Protein 6X38 (pdb70)

Secondary structure (DSSP, 8-state):
-----EEEEEEEEETTEEEEEEE-----EEEEEEEE-------PPEEEEEES-SEEEE-SPPTT-EEEEEEEEEETTEE-PPPPPEEEE-S--

Foldseek 3Di:
DFAEWADWDWAAPAQFKIKIFTHGGCAFKKKKWKFWDVVPDGDDIDIDIGGRHRMDMDGRHHGQTKIWIWMFHADPVGTHYIDDTDIYHGHDD

GO terms:
  GO:0004725 protein tyrosine phosphatase activity (F, IDA)
  GO:0005001 transmembrane receptor protein tyrosine phosphatase activity (F, IDA)
  GO:0005925 focal adhesion (C, IDA)
  GO:0009925 basal plasma membrane (C, IDA)
  GO:0009986 cell surface (C, IDA)
  GO:0030424 axon (C, IDA)
  GO:0031252 cell leading edge (C, IDA)
  GO:1903386 negative regulation of homophilic cell adhesion (P, IGI)
  GO:0008045 motor neuron axon guidance (P, IGI)
  GO:0045467 R7 cell development (P, IMP)
  GO:0031290 retinal ganglion cell axon guidance (P, IMP)
  GO:0051124 synaptic assembly at neuromuscular junction (P, IMP)
  GO:0051491 positive regulation of filopodium assembly (P, IMP)
  GO:0060269 centripetally migrating follicle cell migration (P, IMP)
  GO:0046627 negative regulation of insulin receptor signaling pathway (P, IMP)
  GO:0048477 oogenesis (P, IMP)
  GO:0048675 axon extension (P, IMP)
  GO:0120034 positive regulation of plasma membrane bounded cell projection assembly (P, IMP)
  GO:0048841 regulation of axon extension involved in axon guidance (P, IMP)
  GO:0061484 hematopoietic stem cell homeostasis (P, IMP)

Structure (mmCIF, N/CA/C/O backbone):
data_6X38
#
_entry.id   6X38
#
_cell.length_a   40.580
_cell.length_b   42.658
_cell.length_c   51.347
_cell.angle_alpha   90.000
_cell.angle_beta   90.000
_cell.angle_gamma   90.000
#
_symmetry.space_group_name_H-M   'P 21 21 21'
#
loop_
_entity.id
_entity.type
_entity.pdbx_description
1 polymer 'Tyrosine-protein phosphatase Lar'
2 non-polymer 'ZINC ION'
3 water water
#
loop_
_atom_site.group_PDB
_atom_site.id
_atom_site.type_symbol
_atom_site.label_atom_id
_atom_site.label_alt_id
_atom_site.label_comp_id
_atom_site.label_asym_id
_atom_site.label_entity_id
_atom_site.label_seq_id
_atom_site.pdbx_PDB_ins_code
_atom_site.Cartn_x
_atom_site.Cartn_y
_atom_site.Cartn_z
_atom_site.occupancy
_atom_site.B_iso_or_equiv
_atom_site.auth_seq_id
_atom_site.auth_comp_id
_atom_site.auth_asym_id
_atom_site.auth_atom_id
_atom_site.pdbx_PDB_model_num
ATOM 1 N N . VAL A 1 7 ? 25.88600 -6.23900 33.50500 1.000 30.85316 708 VAL A N 1
ATOM 2 C CA . VAL A 1 7 ? 25.53800 -5.17600 32.57000 1.000 30.79908 708 VAL A CA 1
ATOM 3 C C . VAL A 1 7 ? 24.03800 -5.17400 32.30300 1.000 23.95944 708 VAL A C 1
ATOM 4 O O . VAL A 1 7 ? 23.41600 -6.22600 32.19100 1.000 29.39051 708 VAL A O 1
ATOM 16 N N . PRO A 1 8 ? 23.46600 -3.98800 32.16800 1.000 25.35703 709 PRO A N 1
ATOM 17 C CA . PRO A 1 8 ? 22.02100 -3.89200 31.95700 1.000 26.93518 709 PRO A CA 1
ATOM 18 C C . PRO A 1 8 ? 21.58900 -4.39000 30.59000 1.000 26.94064 709 PRO A C 1
ATOM 19 O O . PRO A 1 8 ? 22.34100 -4.37800 29.61600 1.000 25.34698 709 PRO A O 1
ATOM 30 N N . GLY A 1 9 ? 20.31600 -4.78700 30.51800 1.000 20.09136 710 GLY A N 1
ATOM 31 C CA . GLY A 1 9 ? 19.67500 -5.10800 29.26700 1.000 19.49891 710 GLY A CA 1
ATOM 32 C C . GLY A 1 9 ? 19.16600 -3.84900 28.56300 1.000 13.49492 710 GLY A C 1
ATOM 33 O O . GLY A 1 9 ? 19.63000 -2.73100 28.80000 1.000 15.03890 710 GLY A O 1
ATOM 37 N N . ASP A 1 10 ? 18.22500 -4.05100 27.69600 1.000 14.89082 711 ASP A N 1
ATOM 38 C CA . ASP A 1 10 ? 17.75300 -2.94600 26.87600 1.000 13.70310 711 ASP A CA 1
ATOM 39 C C . ASP A 1 10 ? 16.84700 -2.00800 27.65600 1.000 12.30300 711 ASP A C 1
ATOM 40 O O . ASP A 1 10 ? 16.08100 -2.41400 28.54200 1.000 12.72422 711 ASP A O 1
ATOM 49 N N . PRO A 1 11 ? 16.87500 -0.73300 27.30400 1.000 11.59903 712 PRO A N 1
ATOM 50 C CA . PRO A 1 11 ? 15.88400 0.22100 27.81100 1.000 11.30854 712 PRO A CA 1
ATOM 51 C C . PRO A 1 11 ? 14.48100 -0.23400 27.44100 1.000 11.60727 712 PRO A C 1
ATOM 52 O O . PRO A 1 11 ? 14.26900 -0.95200 26.45000 1.000 11.82649 712 PRO A O 1
ATOM 63 N N . GLN A 1 12 ? 13.52000 0.11500 28.28600 1.000 11.71437 713 GLN A N 1
ATOM 64 C CA . GLN A 1 12 ? 12.14600 -0.39300 28.15900 1.000 12.13942 713 GLN A CA 1
ATOM 65 C C . GLN A 1 12 ? 11.20300 0.69100 27.64500 1.000 11.84263 713 GLN A C 1
ATOM 66 O O . GLN A 1 12 ? 11.49000 1.89200 27.76400 1.000 11.27252 713 GLN A O 1
ATOM 80 N N . ASP A 1 13 ? 10.09800 0.27000 27.02500 1.000 12.43108 714 ASP A N 1
ATOM 81 C CA . ASP A 1 13 ? 8.98800 1.17100 26.65500 1.000 12.03197 714 ASP A CA 1
ATOM 82 C C . ASP A 1 13 ? 9.47600 2.38500 25.87300 1.000 11.39997 714 ASP A C 1
ATOM 83 O O . ASP A 1 13 ? 9.15600 3.54700 26.20100 1.000 11.27960 714 ASP A O 1
ATOM 92 N N . VAL A 1 14 ? 10.25000 2.16300 24.83000 1.000 11.20314 715 VAL A N 1
ATOM 93 C CA . VAL A 1 14 ? 10.79700 3.25800 24.05600 1.000 10.65897 715 VAL A CA 1
ATOM 94 C C . VAL A 1 14 ? 9.73900 3.79500 23.12200 1.000 10.78034 715 VAL A C 1
ATOM 95 O O . VAL A 1 14 ? 8.99900 3.03200 22.47700 1.000 11.24870 715 VAL A O 1
ATOM 108 N N . LYS A 1 15 ? 9.69700 5.10000 22.99300 1.000 10.42775 716 LYS A N 1
ATOM 109 C CA . LYS A 1 15 ? 8.80700 5.80100 22.08800 1.000 10.57269 716 LYS A CA 1
ATOM 110 C C . LYS A 1 15 ? 9.60500 6.86200 21.36900 1.000 10.09682 716 LYS A C 1
ATOM 111 O O . LYS A 1 15 ? 10.59600 7.37000 21.87800 1.000 9.63565 716 LYS A O 1
ATOM 130 N N . ALA A 1 16 ? 9.21800 7.14800 20.12500 1.000 10.27161 717 ALA A N 1
ATOM 131 C CA . ALA A 1 16 ? 9.92400 8.16700 19.36200 1.000 9.90852 717 ALA A CA 1
ATOM 132 C C . ALA A 1 16 ? 8.94300 8.79900 18.41900 1.000 10.59197 717 ALA A C 1
ATOM 133 O O . ALA A 1 16 ? 8.18800 8.08600 17.74200 1.000 14.33199 717 ALA A O 1
ATOM 140 N N . THR A 1 17 ? 8.93000 10.10500 18.37900 1.000 10.13884 718 THR A N 1
ATOM 141 C CA . THR A 1 17 ? 8.02000 10.77400 17.45400 1.000 12.36212 718 THR A CA 1
ATOM 142 C C . THR A 1 17 ? 8.62300 12.08400 16.96700 1.000 11.12881 718 THR A C 1
ATOM 143 O O . THR A 1 17 ? 9.25800 12.79600 17.74500 1.000 10.67655 718 THR A O 1
ATOM 154 N N . PRO A 1 18 ? 8.45600 12.43600 15.68600 1.000 11.12792 719 PRO A N 1
ATOM 155 C CA . PRO A 1 18 ? 9.06100 13.68500 15.21300 1.000 12.01856 719 PRO A CA 1
ATOM 156 C C . PRO A 1 18 ? 8.40800 14.87300 15.88000 1.000 12.76820 719 PRO A C 1
ATOM 157 O O . PRO A 1 18 ? 7.20300 14.87300 16.14700 1.000 15.66959 719 PRO A O 1
ATOM 168 N N . LEU A 1 19 ? 9.20900 15.89700 16.14500 1.000 11.85102 720 LEU A N 1
ATOM 169 C CA . LEU A 1 19 ? 8.80100 17.18600 16.65400 1.000 12.62357 720 LEU A CA 1
ATOM 170 C C . LEU A 1 19 ? 8.63900 18.19500 15.54800 1.000 13.60575 720 LEU A C 1
ATOM 171 O O . LEU A 1 19 ? 7.80800 19.09600 15.64600 1.000 17.83781 720 LEU A O 1
ATOM 187 N N . ASN A 1 20 ? 9.44700 18.07900 14.51100 1.000 13.50204 721 ASN A N 1
ATOM 188 C CA . ASN A 1 20 ? 9.50700 18.99000 13.37700 1.000 13.16140 721 ASN A CA 1
ATOM 189 C C . ASN A 1 20 ? 10.36700 18.29400 12.33500 1.000 13.79467 721 ASN A C 1
ATOM 190 O O . ASN A 1 20 ? 10.73400 17.12500 12.50300 1.000 13.87854 721 ASN A O 1
ATOM 201 N N . SER A 1 21 ? 10.71200 18.99500 11.26500 1.000 15.81553 722 SER A N 1
ATOM 202 C CA . SER A 1 21 ? 11.39100 18.32100 10.17000 1.000 15.07280 722 SER A CA 1
ATOM 203 C C . SER A 1 21 ? 12.80800 17.86800 10.49900 1.000 13.13559 722 SER A C 1
ATOM 204 O O . SER A 1 21 ? 13.38400 17.11500 9.70000 1.000 15.86917 722 SER A O 1
ATOM 212 N N . THR A 1 22 ? 13.39300 18.34600 11.60000 1.000 13.09588 723 THR A N 1
ATOM 213 C CA . THR A 1 22 ? 14.79400 18.08000 11.92300 1.000 14.47082 723 THR A CA 1
ATOM 214 C C . THR A 1 22 ? 14.99200 17.38800 13.26200 1.000 11.95484 723 THR A C 1
ATOM 215 O O . THR A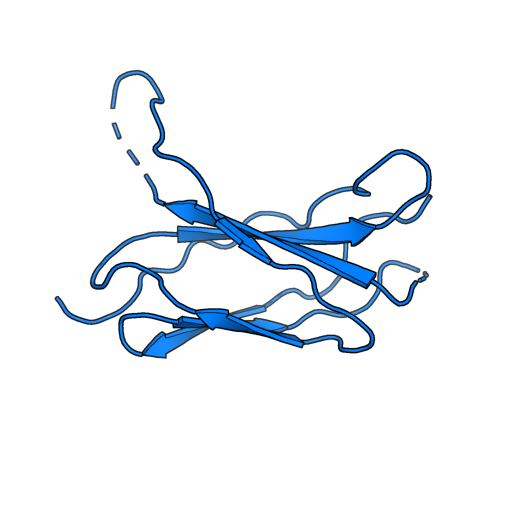 1 22 ? 16.12900 17.26100 13.69400 1.000 12.49277 723 THR A O 1
ATOM 226 N N . SER A 1 23 ? 13.95100 16.94500 13.93700 1.000 10.04442 724 SER A N 1
ATOM 227 C CA . SER A 1 23 ? 14.16500 16.43900 15.28900 1.000 10.47840 724 SER A CA 1
ATOM 228 C C . SER A 1 23 ? 13.07400 15.47500 15.70100 1.000 8.56045 724 SER A C 1
ATOM 229 O O . SER A 1 23 ? 11.94400 15.50100 15.19900 1.000 10.06308 724 SER A O 1
ATOM 237 N N . ILE A 1 24 ? 13.44100 14.63100 16.66100 1.000 7.89161 725 ILE A N 1
ATOM 238 C CA . ILE A 1 24 ? 12.60400 13.53800 17.14900 1.000 7.64728 725 ILE A CA 1
ATOM 239 C C . ILE A 1 24 ? 12.71400 13.48800 18.66900 1.000 7.03662 725 ILE A C 1
ATOM 240 O O . ILE A 1 24 ? 13.81300 13.56600 19.23000 1.000 7.84527 725 ILE A O 1
ATOM 256 N N . HIS A 1 25 ? 11.57400 13.42400 19.32200 1.000 6.97828 726 HIS A N 1
ATOM 257 C CA . HIS A 1 25 ? 11.49300 13.27300 20.78400 1.000 7.45394 726 HIS A CA 1
ATOM 258 C C . HIS A 1 25 ? 11.51200 11.80200 21.12100 1.000 7.68465 726 HIS A C 1
ATOM 259 O O . HIS A 1 25 ? 10.58800 11.05900 20.73800 1.000 8.82686 726 HIS A O 1
ATOM 273 N N . VAL A 1 26 ? 12.52600 11.35200 21.83700 1.000 6.72447 727 VAL A N 1
ATOM 274 C CA . VAL A 1 26 ? 12.71400 9.94900 22.21300 1.000 7.57948 727 VAL A CA 1
ATOM 275 C C . VAL A 1 26 ? 12.56400 9.80300 23.71100 1.000 6.13921 727 VAL A C 1
ATOM 276 O O . VAL A 1 26 ? 13.15000 10.59200 24.46500 1.000 7.73371 727 VAL A O 1
ATOM 289 N N . SER A 1 27 ? 11.79900 8.85900 24.15400 1.000 6.78777 728 SER A N 1
ATOM 290 C CA . SER A 1 27 ? 11.55300 8.63000 25.59200 1.000 8.46467 728 SER A CA 1
ATOM 291 C C . SER A 1 27 ? 11.62800 7.15300 25.90100 1.000 7.78023 728 SER A C 1
ATOM 292 O O . SER A 1 27 ? 11.35600 6.30500 25.03300 1.000 8.35301 728 SER A O 1
ATOM 300 N N . TRP A 1 28 ? 12.01300 6.80600 27.12300 1.000 7.27925 729 TRP A N 1
ATOM 301 C CA . TRP A 1 28 ? 12.16300 5.40600 27.48000 1.000 7.83373 729 TRP A CA 1
ATOM 302 C C . TRP A 1 28 ? 12.10800 5.27000 28.99000 1.000 8.68925 729 TRP A C 1
ATOM 303 O O . TRP A 1 28 ? 12.08300 6.24300 29.73800 1.000 9.41593 729 TRP A O 1
ATOM 324 N N . LYS A 1 29 ? 12.08500 4.02600 29.43400 1.000 9.30281 730 LYS A N 1
ATOM 325 C CA . LYS A 1 29 ? 12.19600 3.66000 30.85100 1.000 10.85210 730 LYS A CA 1
ATOM 326 C C . LYS A 1 29 ? 13.48500 2.87300 31.05700 1.000 9.49621 730 LYS A C 1
ATOM 327 O O . LYS A 1 29 ? 14.05400 2.34300 30.09800 1.000 9.91782 730 LYS A O 1
ATOM 346 N N . PRO A 1 30 ? 13.99400 2.81300 32.27400 1.000 11.63790 731 PRO A N 1
ATOM 347 C CA . PRO A 1 30 ? 15.28700 2.13700 32.49600 1.000 12.31863 731 PRO A CA 1
ATOM 348 C C . PRO A 1 30 ? 15.21900 0.66100 32.18700 1.000 12.86690 731 PRO A C 1
ATOM 349 O O . PRO A 1 30 ? 14.14900 0.02600 32.24000 1.000 12.87407 731 PRO A O 1
ATOM 360 N N . PRO A 1 31 ? 16.34800 0.04400 31.89000 1.000 10.94317 732 PRO A N 1
ATOM 361 C CA . PRO A 1 31 ? 16.42800 -1.40200 31.83000 1.000 11.22641 732 PRO A CA 1
ATOM 362 C C . PRO A 1 31 ? 15.95200 -2.01300 33.13300 1.000 13.29399 732 PRO A C 1
ATOM 363 O O . PRO A 1 31 ? 15.98000 -1.38700 34.19000 1.000 13.79556 732 PRO A O 1
ATOM 374 N N . LEU A 1 32 ? 15.53300 -3.24400 33.04300 1.000 13.46099 733 LEU A N 1
ATOM 375 C CA . LEU A 1 32 ? 15.18000 -3.97200 34.24000 1.000 14.29078 733 LEU A CA 1
ATOM 376 C C . LEU A 1 32 ? 16.41700 -4.11600 35.13700 1.000 19.70999 733 LEU A C 1
ATOM 377 O O . LEU A 1 32 ? 16.23000 -4.11500 36.36200 1.000 30.15297 733 LEU A O 1
ATOM 393 N N . ILE A 1 40 ? 21.17200 3.76300 36.42200 1.000 23.16046 741 ILE A N 1
ATOM 394 C CA . ILE A 1 40 ? 21.82000 4.00300 35.14400 1.000 18.19623 741 ILE A CA 1
ATOM 395 C C . ILE A 1 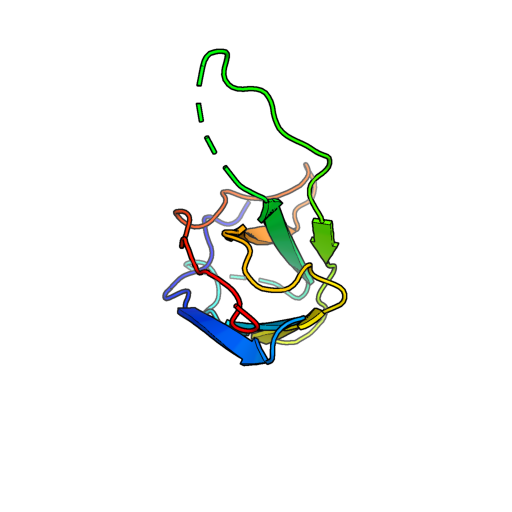40 ? 21.63800 5.45500 34.83900 1.000 14.58936 741 ILE A C 1
ATOM 396 O O . ILE A 1 40 ? 20.52600 5.94900 34.70400 1.000 19.36110 741 ILE A O 1
ATOM 411 N N . ARG A 1 41 ? 22.73700 6.18800 34.71700 1.000 14.36048 742 ARG A N 1
ATOM 412 C CA . ARG A 1 41 ? 22.66000 7.63200 34.52100 1.000 17.21474 742 ARG A CA 1
ATOM 413 C C . ARG A 1 41 ? 22.96300 8.06400 33.09800 1.000 16.78014 742 ARG A C 1
ATOM 414 O O . ARG A 1 41 ? 22.69300 9.21600 32.74800 1.000 23.32748 742 ARG A O 1
ATOM 435 N N . GLY A 1 42 ? 23.45900 7.19800 32.25700 1.000 11.43866 743 GLY A N 1
ATOM 436 C CA . GLY A 1 42 ? 23.83100 7.57100 30.89900 1.000 10.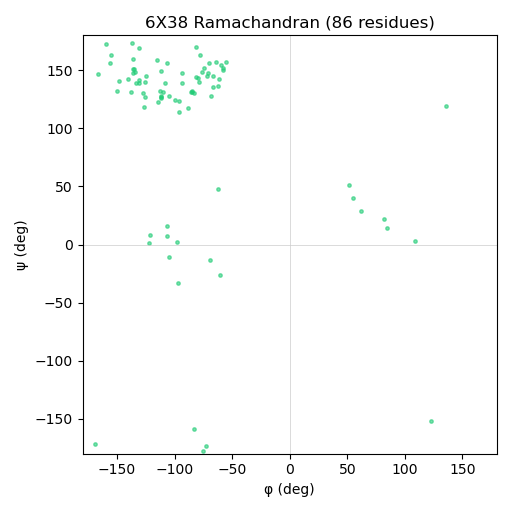75899 743 GLY A CA 1
ATOM 437 C C . GLY A 1 42 ? 23.27100 6.61800 29.87500 1.000 8.16962 743 GLY A C 1
ATOM 438 O O . GLY A 1 42 ? 23.28500 5.39400 30.06600 1.000 8.71626 743 GLY A O 1
ATOM 442 N N . TYR A 1 43 ? 22.83500 7.16800 28.73900 1.000 7.81313 744 TYR A N 1
ATOM 443 C CA . TYR A 1 43 ? 22.35000 6.39200 27.60600 1.000 7.23506 744 TYR A CA 1
ATOM 444 C C . TYR A 1 43 ? 22.93300 6.98200 26.32500 1.000 6.42287 744 TYR A C 1
ATOM 445 O O . TYR A 1 43 ? 23.32600 8.14700 26.25900 1.000 7.03638 744 TYR A O 1
ATOM 463 N N . HIS A 1 44 ? 22.93800 6.16400 25.27800 1.000 6.63012 745 HIS A N 1
ATOM 464 C CA . HIS A 1 44 ? 23.10600 6.60900 23.89400 1.000 6.82718 745 HIS A CA 1
ATOM 465 C C . HIS A 1 44 ? 21.77400 6.47400 23.16200 1.000 7.26449 745 HIS A C 1
ATOM 466 O O . HIS A 1 44 ? 21.07200 5.45800 23.33300 1.000 7.54483 745 HIS A O 1
ATOM 479 N N . ILE A 1 45 ? 21.44800 7.45900 22.34600 1.000 6.81042 746 ILE A N 1
ATOM 480 C CA . ILE A 1 45 ? 20.45300 7.30200 21.28400 1.000 6.92061 746 ILE A CA 1
ATOM 481 C C . ILE A 1 45 ? 21.19500 7.21400 19.97800 1.000 7.33719 746 ILE A C 1
ATOM 482 O O . ILE A 1 45 ? 22.00500 8.09400 19.65200 1.000 8.56494 746 ILE A O 1
ATOM 498 N N . HIS A 1 46 ? 20.89900 6.18000 19.21500 1.000 8.10109 747 HIS A N 1
ATOM 499 C CA . HIS A 1 46 ? 21.50700 5.95400 17.91800 1.000 9.17015 747 HIS A CA 1
ATOM 500 C C .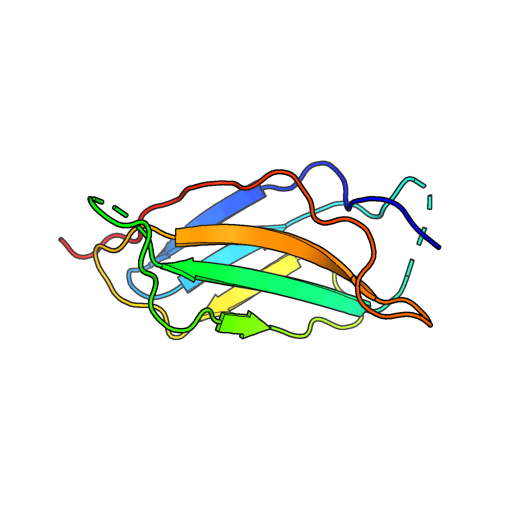 HIS A 1 46 ? 20.43200 6.14900 16.86800 1.000 9.68889 747 HIS A C 1
ATOM 501 O O . HIS A 1 46 ? 19.37200 5.52900 16.97000 1.000 10.92074 747 HIS A O 1
ATOM 515 N N . ALA A 1 47 ? 20.67700 6.99600 15.88300 1.000 8.60123 748 ALA A N 1
ATOM 516 C CA . ALA A 1 47 ? 19.69300 7.30100 14.83700 1.000 8.99231 748 ALA A CA 1
ATOM 517 C C . ALA A 1 47 ? 20.33300 7.07200 13.46900 1.000 9.68730 748 ALA A C 1
ATOM 518 O O . ALA A 1 47 ? 21.28100 7.78600 13.10500 1.000 12.29068 748 ALA A O 1
ATOM 525 N N . GLN A 1 48 ? 19.79100 6.15300 12.68700 1.000 9.80573 749 GLN A N 1
ATOM 526 C CA . GLN A 1 48 ? 20.35800 5.77900 11.40100 1.000 10.25847 749 GLN A CA 1
ATOM 527 C C . GLN A 1 48 ? 19.37200 6.18200 10.31900 1.000 10.61922 749 GLN A C 1
ATOM 528 O O . GLN A 1 48 ? 18.26200 5.64900 10.28500 1.000 10.53271 749 GLN A O 1
ATOM 542 N N . GLU A 1 49 ? 19.80800 7.01200 9.37900 1.000 11.10467 750 GLU A N 1
ATOM 543 C CA . GLU A 1 49 ? 18.99000 7.28500 8.20000 1.000 11.60373 750 GLU A CA 1
ATOM 544 C C . GLU A 1 49 ? 18.86300 6.03000 7.36700 1.000 13.00150 750 GLU A C 1
ATOM 545 O O . GLU A 1 49 ? 19.85500 5.33400 7.10900 1.000 14.07947 750 GLU A O 1
ATOM 557 N N . LEU A 1 50 ? 17.65400 5.73800 6.89600 1.000 13.97893 751 LEU A N 1
ATOM 558 C CA . LEU A 1 50 ? 17.38200 4.64100 5.99900 1.000 16.08306 751 LEU A CA 1
ATOM 559 C C . LEU A 1 50 ? 16.98100 5.16000 4.63000 1.000 21.77308 751 LEU A C 1
ATOM 560 O O . LEU A 1 50 ? 16.03500 5.95100 4.48800 1.000 21.02340 751 LEU A O 1
ATOM 576 N N . GLY A 1 54 ? 19.97300 -1.42500 -2.57900 1.000 31.56861 755 GLY A N 1
ATOM 577 C CA . GLY A 1 54 ? 19.83700 -2.83700 -2.90200 1.000 30.39454 755 GLY A CA 1
ATOM 578 C C . GLY A 1 54 ? 21.02600 -3.68500 -2.46600 1.000 29.54053 755 GLY A C 1
ATOM 579 O O . GLY A 1 54 ? 21.06000 -4.89800 -2.71200 1.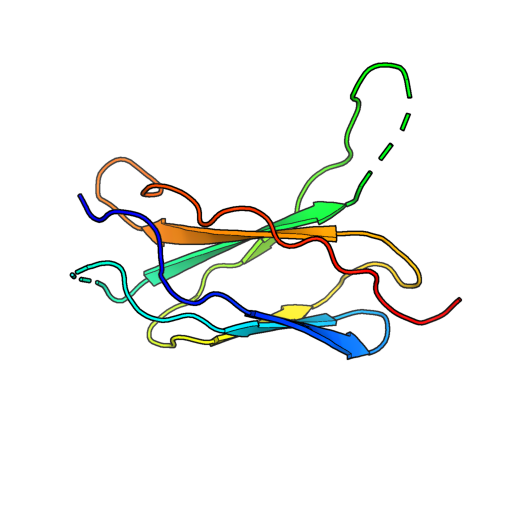000 29.16608 755 GLY A O 1
ATOM 582 N N . LYS A 1 55 ? 22.00500 -3.04300 -1.80800 1.000 21.17957 756 LYS A N 1
ATOM 583 C CA . LYS A 1 55 ? 23.20800 -3.72800 -1.30900 1.000 21.41579 756 LYS A CA 1
ATOM 584 C C . LYS A 1 55 ? 23.38700 -3.57000 0.19700 1.000 22.28614 756 LYS A C 1
ATOM 585 O O . LYS A 1 55 ? 24.39800 -4.06300 0.77200 1.000 16.77959 756 LYS A O 1
ATOM 604 N N . GLY A 1 56 ? 22.45300 -2.88600 0.83600 1.000 20.98391 757 GLY A N 1
ATOM 605 C CA . GLY A 1 56 ? 22.45200 -2.64000 2.26300 1.000 14.87137 757 GLY A CA 1
ATOM 606 C C . GLY A 1 56 ? 23.31000 -1.49400 2.72900 1.000 14.82204 757 GLY A C 1
ATOM 607 O O . GLY A 1 56 ? 23.66200 -1.46300 3.89800 1.000 14.02037 757 GLY A O 1
ATOM 611 N N . PHE A 1 57 ? 23.64400 -0.54200 1.86400 1.000 15.73318 758 PHE A N 1
ATOM 612 C CA . PHE A 1 57 ? 24.57200 0.55900 2.17700 1.000 15.88907 758 PHE A CA 1
ATOM 613 C C . PHE A 1 57 ? 23.86600 1.65500 2.97000 1.000 15.08111 758 PHE A C 1
ATOM 614 O O . PHE A 1 57 ? 22.66200 1.90200 2.78400 1.000 16.68379 758 PHE A O 1
ATOM 631 N N . LEU A 1 58 ? 24.58800 2.25900 3.91200 1.000 14.63672 759 LEU A N 1
ATOM 632 C CA . LEU A 1 58 ? 24.03100 3.25000 4.82600 1.000 13.82562 759 LEU A CA 1
ATOM 633 C C . LEU A 1 58 ? 24.98200 4.42200 4.97600 1.000 14.22771 759 LEU A C 1
ATOM 634 O O . LEU A 1 58 ? 26.19000 4.26500 4.95600 1.000 14.68413 759 LEU A O 1
ATOM 650 N N . ASN A 1 59 ? 24.38400 5.59700 5.18100 1.000 14.03700 760 ASN A N 1
ATOM 651 C CA A ASN A 1 59 ? 25.21700 6.74900 5.49000 0.598 14.31809 760 ASN A CA 1
ATOM 652 C CA B ASN A 1 59 ? 25.21700 6.74800 5.48900 0.402 14.31868 760 ASN A CA 1
ATOM 653 C C . ASN A 1 59 ? 25.54700 6.73700 6.96800 1.000 13.30592 760 ASN A C 1
ATOM 654 O O . ASN A 1 59 ? 25.13700 5.85600 7.71300 1.000 12.76516 760 ASN A O 1
ATOM 675 N N . GLU A 1 60 ? 26.30800 7.72000 7.39500 1.000 14.25926 761 GLU A N 1
ATOM 676 C CA . GLU A 1 60 ? 26.79200 7.74700 8.75900 1.000 16.08290 761 GLU A CA 1
ATOM 677 C C . GLU A 1 60 ? 25.64400 7.98000 9.73000 1.000 12.27983 761 GLU A C 1
ATOM 678 O O . GLU A 1 60 ? 24.87100 8.92000 9.54900 1.000 15.94830 761 GLU A O 1
ATOM 690 N N . PRO A 1 61 ? 25.49900 7.15100 10.73400 1.000 13.59957 762 PRO A N 1
ATOM 691 C CA . PRO A 1 61 ? 24.45400 7.39400 11.72300 1.000 15.74846 762 PRO A CA 1
ATOM 692 C C . PRO A 1 61 ? 24.85000 8.48400 12.71400 1.000 13.80448 762 PRO A C 1
ATOM 693 O O . PRO A 1 61 ? 26.02400 8.86500 12.83800 1.000 18.18170 762 PRO A O 1
ATOM 704 N N . PHE A 1 62 ? 23.83800 9.00500 13.40400 1.000 12.10920 763 PHE A N 1
ATOM 705 C CA . PHE A 1 62 ? 23.99800 9.95800 14.49500 1.000 11.57003 763 PHE A CA 1
ATOM 706 C C . PHE A 1 62 ? 24.03800 9.19500 15.81000 1.000 11.25905 763 PHE A C 1
ATOM 707 O O . PHE A 1 62 ? 23.32800 8.19400 16.00700 1.000 11.61759 763 PHE A O 1
ATOM 724 N N . LYS A 1 63 ? 24.79800 9.73200 16.75500 1.000 10.44626 764 LYS A N 1
ATOM 725 C CA . LYS A 1 63 ? 24.78200 9.25300 18.13500 1.000 10.11965 764 LYS A CA 1
ATOM 726 C C . LYS A 1 63 ? 24.62500 10.44200 19.04400 1.000 10.17833 764 LYS A C 1
ATOM 727 O O . LYS A 1 63 ? 25.24400 11.46900 18.83200 1.000 10.71902 764 LYS A O 1
ATOM 746 N N . PHE A 1 64 ? 23.80800 10.29000 20.06400 1.000 9.83315 765 PHE A N 1
ATOM 747 C CA . PHE A 1 64 ? 23.56000 11.33000 21.05300 1.000 9.85246 765 PHE A CA 1
ATOM 748 C C . PHE A 1 64 ? 23.81300 10.78800 22.43700 1.000 9.72841 765 PHE A C 1
ATOM 749 O O . PHE A 1 64 ? 23.23600 9.75500 22.79600 1.000 9.37949 765 PHE A O 1
ATOM 766 N N . ASP A 1 65 ? 24.63300 11.45500 23.20000 1.000 10.01364 766 ASP A N 1
ATOM 767 C CA . ASP A 1 65 ? 24.82400 11.13600 24.60500 1.000 9.93343 766 ASP A CA 1
ATOM 768 C C . ASP A 1 65 ? 23.78900 11.80600 25.45400 1.000 9.71022 766 ASP A C 1
ATOM 769 O O . ASP A 1 65 ? 23.51900 13.01400 25.30600 1.000 11.66187 766 ASP A O 1
ATOM 778 N N . VAL A 1 66 ? 23.16900 11.06400 26.34100 1.000 9.38127 767 VAL A N 1
ATOM 779 C CA A VAL A 1 66 ? 22.17900 11.60300 27.25200 0.105 10.64680 767 VAL A CA 1
ATOM 780 C CA B VAL A 1 66 ? 22.12700 11.53700 27.25600 0.895 10.22295 767 VAL A CA 1
ATOM 781 C C . VAL A 1 66 ? 22.59700 11.26200 28.66900 1.000 12.24524 767 VAL A C 1
ATOM 782 O O . VAL A 1 66 ? 23.09800 10.15600 28.95100 1.000 16.33248 767 VAL A O 1
ATOM 807 N N . VAL A 1 67 ? 22.51200 12.23700 29.54500 1.000 9.70583 768 VAL A N 1
ATOM 808 C CA . VAL A 1 67 ? 22.87400 12.10100 30.94000 1.000 10.35862 768 VAL A CA 1
ATOM 809 C C . VAL A 1 67 ? 21.73300 12.56200 31.81700 1.000 11.26908 768 VAL A C 1
ATOM 810 O O . VAL A 1 67 ? 21.20100 13.65200 31.62500 1.000 12.10100 768 VAL A O 1
ATOM 823 N N . ASP A 1 68 ? 21.37500 11.74000 32.78300 1.000 12.18775 769 ASP A N 1
ATOM 824 C CA . ASP A 1 68 ? 20.44100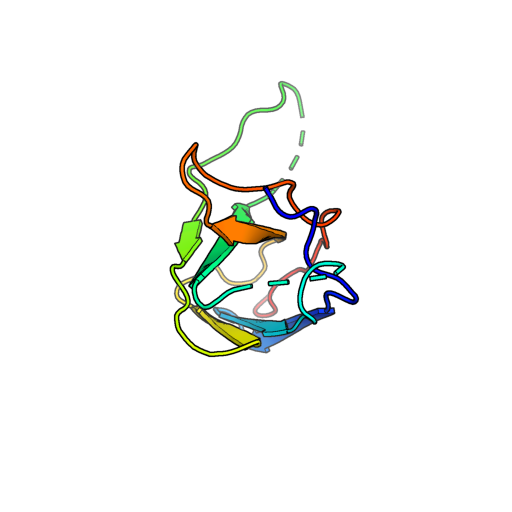 12.08500 33.86000 1.000 13.84029 769 ASP A CA 1
ATOM 825 C C . ASP A 1 68 ? 19.03100 12.42800 33.38100 1.000 14.01993 769 ASP A C 1
ATOM 826 O O . ASP A 1 68 ? 18.30400 13.16200 34.05500 1.000 18.37604 769 ASP A O 1
ATOM 835 N N . THR A 1 69 ? 18.60200 11.86500 32.26600 1.000 11.87322 770 THR A N 1
ATOM 836 C CA A THR A 1 69 ? 17.23100 12.02300 31.76400 0.597 11.42405 770 THR A CA 1
ATOM 837 C CA B THR A 1 69 ? 17.24300 12.02800 31.75200 0.403 11.66261 770 THR A CA 1
ATOM 838 C C . THR A 1 69 ? 16.82400 10.73900 31.07000 1.000 11.26252 770 THR A C 1
ATOM 839 O O . THR A 1 69 ? 17.66500 9.98200 30.55900 1.000 13.54988 770 THR A O 1
ATOM 860 N N . LEU A 1 70 ? 15.51900 10.50100 31.05400 1.000 9.82260 771 LEU A N 1
ATOM 861 C CA . LEU A 1 70 ? 14.91000 9.35900 30.39400 1.000 8.83747 771 LEU A CA 1
ATOM 862 C C . LEU A 1 70 ? 14.19400 9.78300 29.12800 1.000 8.79627 771 LEU A C 1
ATOM 863 O O . LEU A 1 70 ? 13.42800 8.99400 28.54900 1.000 8.99466 771 LEU A O 1
ATOM 879 N N . GLU A 1 71 ? 14.47100 10.97800 28.63500 1.000 8.74906 772 GLU A N 1
ATOM 880 C CA . GLU A 1 71 ? 14.01300 11.36800 27.29200 1.000 8.33971 772 GLU A CA 1
ATOM 881 C C . GLU A 1 71 ? 14.94900 12.44100 26.77600 1.000 7.99475 772 GLU A C 1
ATOM 882 O O . GLU A 1 71 ? 15.65100 13.12000 27.54500 1.000 9.67413 772 GLU A O 1
ATOM 894 N N . PHE A 1 72 ? 14.90500 12.65300 25.47800 1.000 8.04876 773 PHE A N 1
ATOM 895 C CA . PHE A 1 72 ? 15.80800 13.58200 24.84600 1.000 7.84970 773 PHE A CA 1
ATOM 896 C C . PHE A 1 72 ? 15.31800 13.86900 23.44100 1.000 8.95887 773 PHE A C 1
ATOM 897 O O . PHE A 1 72 ? 14.77600 12.98900 22.78100 1.000 8.98794 773 PHE A O 1
ATOM 914 N N . ASN A 1 73 ? 15.54300 15.09300 22.97600 1.000 8.43391 774 ASN A N 1
ATOM 915 C CA . ASN A 1 73 ? 15.22100 15.49800 21.61700 1.000 8.70291 774 ASN A CA 1
ATOM 916 C C . ASN A 1 73 ? 16.48500 15.35200 20.80400 1.000 7.88166 774 ASN A C 1
ATOM 917 O O . ASN A 1 73 ? 17.44800 16.10400 21.02000 1.000 9.86439 774 ASN A O 1
ATOM 928 N N . VAL A 1 74 ? 16.48000 14.44800 19.86000 1.000 8.21303 775 VAL A N 1
ATOM 929 C CA . VAL A 1 74 ? 17.58800 14.33600 18.90000 1.000 9.27099 775 VAL A CA 1
ATOM 930 C C . VAL A 1 74 ? 17.33600 15.29600 17.75500 1.000 9.44915 775 VAL A C 1
ATOM 931 O O . VAL A 1 74 ? 16.22500 15.39300 17.23200 1.000 10.51788 775 VAL A O 1
ATOM 944 N N . THR A 1 75 ? 18.34300 16.06800 17.42400 1.000 9.42212 776 THR A N 1
ATOM 945 C CA . THR A 1 75 ? 18.20900 17.22100 16.54000 1.000 10.79989 776 THR A CA 1
ATOM 946 C C . THR A 1 75 ? 19.28100 17.17300 15.45300 1.000 11.37249 776 THR A C 1
ATOM 947 O O . THR A 1 75 ? 20.18200 16.33000 15.47400 1.000 11.96864 776 THR A O 1
ATOM 958 N N . GLY A 1 76 ? 19.10200 18.03600 14.48600 1.000 12.83196 777 GLY A N 1
ATOM 959 C CA . GLY A 1 76 ? 20.03900 18.13500 13.38700 1.000 12.83368 777 GLY A CA 1
ATOM 960 C C . GLY A 1 76 ? 19.80900 17.15100 12.27600 1.000 12.35007 777 GLY A C 1
ATOM 961 O O . GLY A 1 76 ? 20.68800 16.91500 11.44600 1.000 14.07473 777 GLY A O 1
ATOM 965 N N . LEU A 1 77 ? 18.64500 16.51600 12.26000 1.000 11.43597 778 LEU A N 1
ATOM 966 C CA . LEU A 1 77 ? 18.31600 15.50500 11.27300 1.000 12.15868 778 LEU A CA 1
ATOM 967 C C . LEU A 1 77 ? 17.85500 16.12600 9.97300 1.000 12.36695 778 LEU A C 1
ATOM 968 O O . LEU A 1 77 ? 17.63800 17.32700 9.84700 1.000 15.17472 778 LEU A O 1
ATOM 984 N N . GLN A 1 78 ? 17.74600 15.27900 8.96000 1.000 13.03337 779 GLN A N 1
ATOM 985 C CA . GLN A 1 78 ? 17.31200 15.64300 7.62100 1.000 14.02881 779 GLN A CA 1
ATOM 986 C C . GLN A 1 78 ? 15.78800 15.64000 7.51700 1.000 13.85778 779 GLN A C 1
ATOM 987 O O . GLN A 1 78 ? 15.13300 14.67800 7.94200 1.000 12.52874 779 GLN A O 1
ATOM 1001 N N . PRO A 1 79 ? 15.19600 16.67800 6.95900 1.000 14.55444 780 PRO A N 1
ATOM 1002 C CA . PRO A 1 79 ? 13.76100 16.63600 6.64000 1.000 14.63520 780 PRO A CA 1
ATOM 1003 C C . PRO A 1 79 ? 13.32800 15.51000 5.70900 1.000 14.90073 780 PRO A C 1
ATOM 1004 O O . PRO A 1 79 ? 14.06800 15.05300 4.85000 1.000 16.07738 780 PRO A O 1
ATOM 1015 N N . ASP A 1 80 ? 12.06200 15.07800 5.84600 1.000 13.95938 781 ASP A N 1
ATOM 1016 C CA . ASP A 1 80 ? 11.46900 14.10600 4.91900 1.000 14.20387 781 ASP A CA 1
ATOM 1017 C C . ASP A 1 80 ? 12.30400 12.81200 4.80900 1.000 13.16396 781 ASP A C 1
ATOM 1018 O O . ASP A 1 80 ? 12.44900 12.26900 3.71100 1.000 15.14928 781 ASP A O 1
ATOM 1027 N N . THR A 1 81 ? 12.83700 12.33100 5.91000 1.000 12.19190 782 THR A N 1
ATOM 1028 C CA . THR A 1 81 ? 13.79500 11.23400 5.92800 1.000 13.44282 782 THR A CA 1
ATOM 1029 C C . THR A 1 81 ? 13.41600 10.23100 6.99000 1.000 12.16153 782 THR A C 1
ATOM 1030 O O . THR A 1 81 ? 13.00600 10.59300 8.09600 1.000 10.88939 782 THR A O 1
ATOM 1041 N N . LYS A 1 82 ? 13.55700 8.95700 6.62400 1.000 11.19246 783 LYS A N 1
ATOM 1042 C CA . LYS A 1 82 ? 13.29500 7.83900 7.52200 1.000 11.19579 783 LYS A CA 1
ATOM 1043 C C . LYS A 1 82 ? 14.49000 7.56300 8.40600 1.000 11.35736 783 LYS A C 1
ATOM 1044 O O . LYS A 1 82 ? 15.62100 7.50400 7.92300 1.000 11.57172 783 LYS A O 1
ATOM 1063 N N . TYR A 1 83 ? 14.27900 7.44500 9.70200 1.000 9.16877 784 TYR A N 1
ATOM 1064 C CA . TYR A 1 83 ? 15.30400 7.12700 10.64900 1.000 9.22210 784 TYR A CA 1
ATOM 1065 C C . TYR A 1 83 ? 14.92800 5.91100 11.49200 1.000 9.61015 784 TYR A C 1
ATOM 1066 O O . TYR A 1 83 ? 13.78400 5.76900 11.92500 1.000 11.48626 784 TYR A O 1
ATOM 1084 N N . SER A 1 84 ? 15.90800 5.04400 11.75900 1.000 8.83352 785 SER A N 1
ATOM 1085 C CA . SER A 1 84 ? 15.79100 3.97900 12.73600 1.000 8.99971 785 SER A CA 1
ATOM 1086 C C . SER A 1 84 ? 16.39400 4.45700 14.03700 1.000 9.35182 785 SER A C 1
ATOM 1087 O O . SER A 1 84 ? 17.56600 4.86600 14.05100 1.000 10.30585 785 SER A O 1
ATOM 1095 N N . ILE A 1 85 ? 15.60000 4.41600 15.09800 1.000 7.10945 786 ILE A N 1
ATOM 1096 C CA . ILE A 1 85 ? 15.95800 4.92200 16.41900 1.000 7.66830 786 ILE A CA 1
ATOM 1097 C C . ILE A 1 85 ? 16.09900 3.76600 17.39600 1.000 7.70007 786 ILE A C 1
ATOM 1098 O O . ILE A 1 85 ? 15.17200 2.97100 17.57500 1.000 7.90008 786 ILE A O 1
ATOM 1114 N N . GLN A 1 86 ? 17.25700 3.73300 18.07900 1.000 8.00846 787 GLN A N 1
ATOM 1115 C CA . GLN A 1 86 ? 17.52000 2.75600 19.12700 1.000 7.28479 787 GLN A CA 1
ATOM 1116 C C . GLN A 1 86 ? 18.14200 3.46700 20.32300 1.000 6.92302 787 GLN A C 1
ATOM 1117 O O . GLN A 1 86 ? 18.90500 4.42800 20.15400 1.000 9.07261 787 GLN A O 1
ATOM 1131 N N . VAL A 1 87 ? 17.91900 2.93700 21.51100 1.000 7.27292 788 VAL A N 1
ATOM 1132 C CA . VAL A 1 87 ? 18.48200 3.49500 22.74200 1.000 7.21423 788 VAL A CA 1
ATOM 1133 C C . VAL A 1 87 ? 19.24800 2.36700 23.42800 1.000 7.06779 788 VAL A C 1
ATOM 1134 O O . VAL A 1 87 ? 18.80500 1.21800 23.43900 1.000 7.30255 788 VAL A O 1
ATOM 1147 N N . ALA A 1 88 ? 20.36800 2.72700 24.09400 1.000 7.10333 789 ALA A N 1
ATOM 1148 C CA . ALA A 1 88 ? 21.15000 1.76100 24.83000 1.000 7.45364 789 ALA A CA 1
ATOM 1149 C C . ALA A 1 88 ? 21.63600 2.39100 26.11500 1.000 7.91578 789 ALA A C 1
ATOM 1150 O O . ALA A 1 88 ? 22.03900 3.56300 26.11000 1.000 8.19756 789 ALA A O 1
ATOM 1157 N N . ALA A 1 89 ? 21.68300 1.63500 27.20200 1.000 8.30701 790 ALA A N 1
ATOM 1158 C CA . ALA A 1 89 ? 22.36900 2.06700 28.41100 1.000 8.96812 790 ALA A CA 1
ATOM 1159 C C . ALA A 1 89 ? 23.86900 1.97400 28.24000 1.000 9.37277 790 ALA A C 1
ATOM 1160 O O . ALA A 1 89 ? 24.36100 1.14000 27.49200 1.000 11.34459 790 ALA A O 1
ATOM 1167 N N . LEU A 1 90 ? 24.59500 2.80600 28.95000 1.000 10.40609 791 LEU A N 1
ATOM 1168 C CA . LEU A 1 90 ? 26.06500 2.78400 28.89900 1.000 11.03169 791 LEU A CA 1
ATOM 1169 C C . LEU A 1 90 ? 26.63200 1.91900 29.98600 1.000 12.44598 791 LEU A C 1
ATOM 1170 O O . LEU A 1 90 ? 26.17800 1.98700 31.12300 1.000 14.45839 791 LEU A O 1
ATOM 1186 N N . THR A 1 91 ? 27.66800 1.14900 29.65000 1.000 12.67326 792 THR A N 1
ATOM 1187 C CA . THR A 1 91 ? 28.25100 0.15700 30.53800 1.000 14.02972 792 THR A CA 1
ATOM 1188 C C . THR A 1 91 ? 29.77200 0.19700 30.48500 1.000 14.12312 792 THR A C 1
ATOM 1189 O O . THR A 1 91 ? 30.37600 0.75500 29.56100 1.000 14.06135 792 THR A O 1
ATOM 1200 N N . ARG A 1 92 ? 30.38800 -0.58400 31.36700 1.000 14.84612 793 ARG A N 1
ATOM 1201 C CA . ARG A 1 92 ? 31.83700 -0.71400 31.38900 1.000 15.54411 793 ARG A CA 1
ATOM 1202 C C . ARG A 1 92 ? 32.39500 -1.26700 30.08400 1.000 16.16094 793 ARG A C 1
ATOM 1203 O O . ARG A 1 92 ? 33.56300 -1.03100 29.77800 1.000 16.52516 793 ARG A O 1
ATOM 1224 N N . LYS A 1 93 ? 31.61100 -2.05000 29.31500 1.000 16.33508 794 LYS A N 1
ATOM 1225 C CA . LYS A 1 93 ? 32.19500 -2.64000 28.11200 1.000 16.99525 794 LYS A CA 1
ATOM 1226 C C . LYS A 1 93 ? 31.72100 -1.99600 26.84100 1.000 16.43579 794 LYS A C 1
ATOM 1227 O O . LYS A 1 93 ? 32.11000 -2.43400 25.75000 1.000 25.09715 794 LYS A O 1
ATOM 1246 N N . GLY A 1 94 ? 30.97400 -0.91000 26.95300 1.000 15.57328 795 GLY A N 1
ATOM 1247 C CA . GLY A 1 94 ? 30.33900 -0.23600 25.84800 1.000 14.99440 795 GLY A CA 1
ATOM 1248 C C . GLY A 1 94 ? 28.84400 -0.14900 26.05400 1.000 14.40230 795 GLY A C 1
ATOM 1249 O O . GLY A 1 94 ? 28.35700 -0.11200 27.21300 1.000 21.61604 795 GLY A O 1
ATOM 1253 N N . ASP A 1 95 ? 28.10700 -0.09900 24.98300 1.000 14.87981 796 ASP A N 1
ATOM 1254 C CA . ASP A 1 95 ? 26.65700 -0.02600 25.11500 1.000 15.52972 796 ASP A CA 1
ATOM 1255 C C . ASP A 1 95 ? 26.11600 -1.37300 25.59800 1.000 14.04401 796 ASP A C 1
ATOM 1256 O O . ASP A 1 95 ? 26.63200 -2.42900 25.22000 1.000 15.23765 796 ASP A O 1
ATOM 1265 N N . GLY A 1 96 ? 25.05900 -1.32700 26.41800 1.000 13.54597 797 GLY A N 1
ATOM 1266 C CA . GLY A 1 96 ? 24.26100 -2.50600 26.67100 1.000 13.57315 797 GLY A CA 1
ATOM 1267 C C . GLY A 1 96 ? 23.38400 -2.75800 25.45400 1.000 13.40430 797 GLY A C 1
ATOM 1268 O O . GLY A 1 96 ? 23.44900 -2.09500 24.43300 1.000 13.63910 797 GLY A O 1
ATOM 1272 N N . ASP A 1 97 ? 22.54000 -3.78900 25.55600 1.000 13.67777 798 ASP A N 1
ATOM 1273 C CA A ASP A 1 97 ? 21.66500 -4.13200 24.43400 0.512 13.82074 798 ASP A CA 1
ATOM 1274 C CA B ASP A 1 97 ? 21.66400 -4.13200 24.43500 0.488 13.81587 798 ASP A CA 1
ATOM 1275 C C . ASP A 1 97 ? 20.84200 -2.93400 23.98700 1.000 12.50396 798 ASP A C 1
ATOM 1276 O O . ASP A 1 97 ? 20.34200 -2.12700 24.79400 1.000 11.76804 798 ASP A O 1
ATOM 1293 N N . ARG A 1 98 ? 20.67800 -2.79000 22.69400 1.000 12.40799 799 ARG A N 1
ATOM 1294 C CA . ARG A 1 98 ? 19.85200 -1.7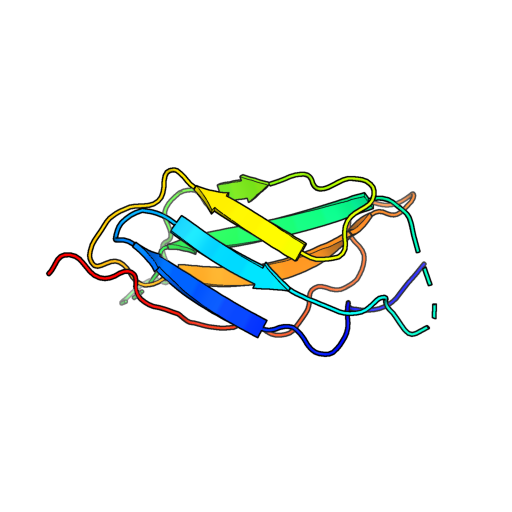4300 22.13000 1.000 11.45413 799 ARG A CA 1
ATOM 1295 C C . ARG A 1 98 ? 18.37600 -2.11900 22.15100 1.000 11.06452 799 ARG A C 1
ATOM 1296 O O . ARG A 1 98 ? 18.02600 -3.28200 21.95200 1.000 11.63318 799 ARG A O 1
ATOM 1317 N N . SER A 1 99 ? 17.50500 -1.14700 22.38700 1.000 10.10513 800 SER A N 1
ATOM 1318 C CA . SER A 1 99 ? 16.07400 -1.35900 22.19400 1.000 9.65045 800 SER A CA 1
ATOM 1319 C C . SER A 1 99 ? 15.79800 -1.72800 20.73800 1.000 9.83337 800 SER A C 1
ATOM 1320 O O . SER A 1 99 ? 16.53000 -1.32400 19.83100 1.000 9.94563 800 SER A O 1
ATOM 1328 N N . ALA A 1 100 ? 14.70300 -2.44000 20.52400 1.000 9.89730 801 ALA A N 1
ATOM 1329 C CA . ALA A 1 100 ? 14.28100 -2.79900 19.17000 1.000 10.45993 801 ALA A CA 1
ATOM 1330 C C . ALA A 1 100 ? 13.99100 -1.51200 18.40900 1.000 10.67032 801 ALA A C 1
ATOM 1331 O O . ALA A 1 100 ? 13.35000 -0.58800 18.92700 1.000 10.47187 801 ALA A O 1
ATOM 1338 N N . ALA A 1 101 ? 14.44300 -1.44400 17.16900 1.000 9.83086 802 ALA A N 1
ATOM 1339 C CA . ALA A 1 101 ? 14.37600 -0.22200 16.40400 1.000 10.05047 802 ALA A CA 1
ATOM 1340 C C . ALA A 1 101 ? 12.96400 0.26700 16.18500 1.000 10.23283 802 ALA A C 1
ATOM 1341 O O . ALA A 1 101 ? 12.05200 -0.51800 15.91500 1.000 12.72159 802 ALA A O 1
ATOM 1348 N N . ILE A 1 102 ? 12.81300 1.58300 16.24200 1.000 9.03341 803 ILE A N 1
ATOM 1349 C CA . ILE A 1 102 ? 11.59900 2.28500 15.86500 1.000 8.68283 803 ILE A CA 1
ATOM 1350 C C . ILE A 1 102 ? 11.89800 3.07200 14.61700 1.000 8.99696 803 ILE A C 1
ATOM 1351 O O . ILE A 1 102 ? 12.88500 3.82700 14.57900 1.000 9.31846 803 ILE A O 1
ATOM 1367 N N . VAL A 1 103 ? 11.10600 2.87800 13.57300 1.000 9.91860 804 VAL A N 1
ATOM 1368 C CA . VAL A 1 103 ? 11.30000 3.61600 12.33900 1.000 10.38618 804 VAL A CA 1
ATOM 1369 C C . VAL A 1 103 ? 10.31900 4.76700 12.28100 1.000 10.98870 804 VAL A C 1
ATOM 1370 O O . VAL A 1 103 ? 9.09400 4.56500 12.37300 1.000 12.80281 804 VAL A O 1
ATOM 1383 N N . VAL A 1 104 ? 10.84200 5.97200 12.11500 1.000 10.78848 805 VAL A N 1
ATOM 1384 C CA A VAL A 1 104 ? 10.01800 7.17700 12.03800 0.360 12.64818 805 VAL A CA 1
ATOM 1385 C CA B VAL A 1 104 ? 10.00800 7.16800 12.02500 0.640 12.19535 805 VAL A CA 1
ATOM 1386 C C . VAL A 1 104 ? 10.51900 8.06200 10.91300 1.000 11.59831 805 VAL A C 1
ATOM 1387 O O . VAL A 1 104 ? 11.72500 8.12800 10.65400 1.000 15.47385 805 VAL A O 1
ATOM 1412 N N . LYS A 1 105 ? 9.63200 8.76100 10.25100 1.000 12.45437 806 LYS A N 1
ATOM 1413 C CA . LYS A 1 105 ? 10.00100 9.66900 9.18000 1.000 12.79075 806 LYS A CA 1
ATOM 1414 C C . LYS A 1 105 ? 9.77200 11.09100 9.65100 1.000 12.76070 806 LYS A C 1
ATOM 1415 O O . LYS A 1 105 ? 8.66800 11.44800 10.07200 1.000 13.22204 806 LYS A O 1
ATOM 1434 N N . THR A 1 106 ? 10.77400 11.93600 9.45400 1.000 12.31382 807 THR A N 1
ATOM 1435 C CA . THR A 1 106 ? 10.59700 13.34000 9.73700 1.000 12.35308 807 THR A CA 1
ATOM 1436 C C . THR A 1 106 ? 9.67000 13.96900 8.70500 1.000 13.43833 807 THR A C 1
ATOM 1437 O O . THR A 1 106 ? 9.64500 13.57200 7.54500 1.000 14.94260 807 THR A O 1
ATOM 1448 N N . PRO A 1 107 ? 8.87700 14.97800 9.10400 1.000 13.76991 808 PRO A N 1
ATOM 1449 C CA . PRO A 1 107 ? 8.08000 15.73800 8.13800 1.000 14.77265 808 PRO A CA 1
ATOM 1450 C C . PRO A 1 107 ? 8.94200 16.66900 7.29500 1.000 14.75181 808 PR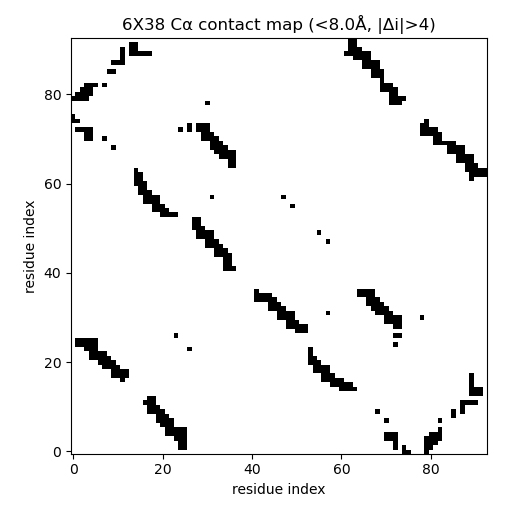O A C 1
ATOM 1451 O O . PRO A 1 107 ? 10.16000 16.65100 7.38100 1.000 13.99008 808 PRO A O 1
ATOM 1462 N N . GLY A 1 108 ? 8.31000 17.51200 6.48100 1.000 17.97854 809 GLY A N 1
ATOM 1463 C CA . GLY A 1 108 ? 9.01500 18.43000 5.61000 1.000 20.55575 809 GLY A CA 1
ATOM 1464 C C . GLY A 1 108 ? 8.95300 18.08300 4.14400 1.000 22.69952 809 GLY A C 1
ATOM 1465 O O . GLY A 1 108 ? 9.55200 18.80000 3.32600 1.000 28.14994 809 GLY A O 1
ATOM 1469 N N . GLY A 1 109 ? 8.22800 17.03200 3.77500 1.000 20.54268 810 GLY A N 1
ATOM 1470 C CA . GLY A 1 109 ? 8.03500 16.68600 2.37800 1.000 19.34051 810 GLY A CA 1
ATOM 1471 C C . GLY A 1 109 ? 6.56900 16.72000 1.98200 1.000 27.78025 810 GLY A C 1
ATOM 1472 O O . GLY A 1 109 ? 5.77200 17.36100 2.66600 1.000 29.86670 810 GLY A O 1
#

Nearest PDB structures (foldseek):
  6x38-assembly1_A  TM=1.011E+00  e=1.112E-16  Drosophila melanogaster
  7mrk-assembly2_D  TM=8.736E-01  e=2.781E-07  Gallus gallus
  3f7r-assembly1_A  TM=8.406E-01  e=7.094E-07  Homo sapiens
  4q58-assembly3_C  TM=8.376E-01  e=4.929E-07  Homo sapiens
  3f7p-assembly3_E  TM=8.430E-01  e=1.257E-06  Homo sapiens

B-factor: mean 17.16, std 7.67, range [6.14, 49.66]

Sequence (93 aa):
VPGDPQDVKATPLNSTSIHVSWKPPLIRGYHIHAQELGKGFLNNEPFKFDVVVDTTLEFNVTGLQPDTKYSIQVAALTRKGDGDDRSAAIVVVKTPGG

Organism: Drosophila melanogaster (NCBI:txid7227)

Radius of gyration: 13.09 Å; Cα contacts (8 Å, |Δi|>4): 261; chains: 1; bounding box: 24×24×38 Å

InterPro domains:
  IPR000242 Tyrosine-specific protein phosphatase, PTPase domain [PF00102] (1497-1728)
  IPR000242 Tyrosine-specific protein phosphatase, PTPase domain [PF00102] (1786-2019)
  IPR000242 Tyrosine-specific protein phosphatase, PTPase domain [PR00700] (1526-1533)
  IPR000242 Tyrosine-specific protein phosphatase, PTPase domain [PR00700] (1542-1562)
  IPR000242 Tyrosine-specific protein phosphatase, PTPase domain [PR00700] (1626-1643)
  IPR000242 Tyrosine-specific protein phosphatase, PTPase domain [PR00700] (1665-1683)
  IPR000242 Tyrosine-specific protein phosphatase, PTPase domain [PR00700] (1696-1711)
  IPR000242 Tyrosine-specific protein phosphatase, PTPase domain [PR00700] (1712-1722)
  IPR000242 Tyrosine-specific protein phosphatase, PTPase domain [PS50055] (1474-1729)
  IPR000242 Tyrosine-specific protein phosphatase, PTPase domain [PS50055] (1761-2020)
  IPR000242 Tyrosine-specific protein phosphatase, PTPase domain [SM00194] (1473-1731)
  IPR000242 Tyrosine-specific protein phosphatase, PTPase domain [SM00194] (1760-2022)
  IPR000387 Tyrosine-specific protein phosphatases domain [PS50056] (1646-1720)
  IPR000387 Tyrosine-specific protein phosphatases domain [PS50056] (1938-2011)
  IPR003595 Protein-tyrosine phosphatase, catalytic [SM00404] (1627-1728)
  IPR003595 Protein-tyrosine phosphatase, catalytic [SM00404] (1916-2019)
  IPR003598 Immunoglobulin subtype 2 [SM00408] (48-118)
  IPR003598 Immunoglobulin subtype 2 [SM00408] (152-216)
  IPR003598 Immunoglobulin subtype 2 [SM00408] (247-308)
  IPR003599 Immunoglobulin domain subtype [SM00409] (42-130)

Solvent-accessible surface area: 5609 Å² total; per-residue (Å²): 105,39,33,56,4,62,83,28,130,15,76,45,90,76,33,53,4,0,52,0,28,7,108,63,14,200,104,173,14,2,26,0,30,0,30,52,91,134,169,68,166,110,80,152,71,71,106,32,77,2,102,88,53,72,80,70,65,0,75,56,6,104,59,75,17,99,0,19,0,40,0,0,0,66,30,201,145,36,54,10,99,111,5,87,54,42,81,22,110,0,59,60,92